Protein AF-A0A453HIB5-F1 (afdb_monomer_lite)

Radius of gyration: 23.33 Å; chains: 1; bounding box: 46×40×84 Å

InterPro domains:
  IPR039686 FANCM/Mph1-like, insert domain [cd12091] (1-110)

Organism: Aegilops tauschii subsp. strangulata (NCBI:txid200361)

pLDDT: mean 78.99, std 10.3, range [39.09, 88.94]

Structure (mmCIF, N/CA/C/O backbone):
data_AF-A0A453HIB5-F1
#
_entry.id   AF-A0A453HIB5-F1
#
loop_
_atom_site.group_PDB
_atom_site.id
_atom_site.type_symbol
_atom_site.label_atom_id
_atom_site.label_alt_id
_atom_site.label_comp_id
_atom_site.label_asym_id
_atom_site.label_entity_id
_atom_site.label_seq_id
_atom_site.pdbx_PDB_ins_code
_atom_site.Cartn_x
_atom_site.Cartn_y
_atom_site.Cartn_z
_atom_site.occupancy
_atom_site.B_iso_or_equiv
_atom_site.auth_seq_id
_atom_site.auth_comp_id
_atom_site.auth_asym_id
_atom_site.auth_atom_id
_atom_site.pdbx_PDB_model_num
ATOM 1 N N . MET A 1 1 ? -9.107 -4.251 -0.596 1.00 70.75 1 MET A N 1
ATOM 2 C CA . MET A 1 1 ? -8.920 -2.822 -0.947 1.00 70.75 1 MET A CA 1
ATOM 3 C C . MET A 1 1 ? -7.452 -2.401 -0.993 1.00 70.75 1 MET A C 1
ATOM 5 O O . MET A 1 1 ? -6.963 -2.149 -2.081 1.00 70.75 1 MET A O 1
ATOM 9 N N . ILE A 1 2 ? -6.710 -2.325 0.125 1.00 76.94 2 ILE A N 1
ATOM 10 C CA . ILE A 1 2 ? -5.282 -1.915 0.077 1.00 76.94 2 ILE A CA 1
ATOM 11 C C . ILE A 1 2 ? -4.388 -2.989 -0.553 1.00 76.94 2 ILE A C 1
ATOM 13 O O . ILE A 1 2 ? -3.498 -2.663 -1.333 1.00 76.94 2 ILE A O 1
ATOM 17 N N . LEU A 1 3 ? -4.667 -4.264 -0.276 1.00 78.94 3 LEU A N 1
ATOM 18 C CA . LEU A 1 3 ? -3.969 -5.382 -0.913 1.00 78.94 3 LEU A CA 1
ATOM 19 C C . LEU A 1 3 ? -4.124 -5.361 -2.444 1.00 78.94 3 LEU A C 1
ATOM 21 O O . LEU A 1 3 ? -3.175 -5.654 -3.160 1.00 78.94 3 LEU A O 1
ATOM 25 N N . ASP A 1 4 ? -5.279 -4.929 -2.951 1.00 81.12 4 ASP A N 1
ATOM 26 C CA . ASP A 1 4 ? -5.535 -4.831 -4.394 1.00 81.12 4 ASP A CA 1
ATOM 27 C C . ASP A 1 4 ? -4.689 -3.725 -5.046 1.00 81.12 4 ASP A C 1
ATOM 29 O O . ASP A 1 4 ? -4.169 -3.893 -6.152 1.00 81.12 4 ASP A O 1
ATOM 33 N N . LEU A 1 5 ? -4.471 -2.614 -4.332 1.00 81.56 5 LEU A N 1
ATOM 34 C CA . LEU A 1 5 ? -3.564 -1.544 -4.764 1.00 81.56 5 LEU A CA 1
ATOM 35 C C . LEU A 1 5 ? -2.109 -2.015 -4.791 1.00 81.56 5 LEU A C 1
ATOM 37 O O . LEU A 1 5 ? -1.383 -1.719 -5.739 1.00 81.56 5 LEU A O 1
ATOM 41 N N . ILE A 1 6 ? -1.697 -2.785 -3.782 1.00 84.00 6 ILE A N 1
ATOM 42 C CA . ILE A 1 6 ? -0.377 -3.427 -3.750 1.00 84.00 6 ILE A CA 1
ATOM 43 C C . ILE A 1 6 ? -0.230 -4.354 -4.960 1.00 84.00 6 ILE A C 1
ATOM 45 O O . ILE A 1 6 ? 0.721 -4.215 -5.728 1.00 84.00 6 ILE A O 1
ATOM 49 N N . ASN A 1 7 ? -1.206 -5.234 -5.187 1.00 84.00 7 ASN A N 1
ATOM 50 C CA . ASN A 1 7 ? -1.193 -6.179 -6.300 1.00 84.00 7 ASN A CA 1
ATOM 51 C C . ASN A 1 7 ? -1.106 -5.478 -7.659 1.00 84.00 7 ASN A C 1
ATOM 53 O O . ASN A 1 7 ? -0.361 -5.929 -8.524 1.00 84.00 7 ASN A O 1
ATOM 57 N N . THR A 1 8 ? -1.791 -4.346 -7.834 1.00 86.00 8 THR A N 1
ATOM 58 C CA . THR A 1 8 ? -1.726 -3.557 -9.074 1.00 86.00 8 THR A CA 1
ATOM 59 C C . THR A 1 8 ? -0.289 -3.134 -9.396 1.00 86.00 8 THR A C 1
ATOM 61 O O . THR A 1 8 ? 0.203 -3.368 -10.502 1.00 86.00 8 THR A O 1
ATOM 64 N N . HIS A 1 9 ? 0.429 -2.573 -8.419 1.00 86.06 9 HIS A N 1
ATOM 65 C CA . HIS A 1 9 ? 1.818 -2.161 -8.624 1.00 86.06 9 HIS A CA 1
ATOM 66 C C . HIS A 1 9 ? 2.776 -3.352 -8.750 1.00 86.06 9 HIS A C 1
ATOM 68 O O . HIS A 1 9 ? 3.718 -3.296 -9.540 1.00 86.06 9 HIS A O 1
ATOM 74 N N . VAL A 1 10 ? 2.529 -4.448 -8.029 1.00 86.69 10 VAL A N 1
ATOM 75 C CA . VAL A 1 10 ? 3.297 -5.695 -8.174 1.00 86.69 10 VAL A CA 1
ATOM 76 C C . VAL A 1 10 ? 3.170 -6.242 -9.596 1.00 86.69 10 VAL A C 1
ATOM 78 O O . VAL A 1 10 ? 4.177 -6.552 -10.226 1.00 86.69 10 VAL A O 1
ATOM 81 N N . VAL A 1 11 ? 1.959 -6.322 -10.146 1.00 87.62 11 VAL A N 1
ATOM 82 C CA . VAL A 1 11 ? 1.736 -6.801 -11.519 1.00 87.62 11 VAL A CA 1
ATOM 83 C C . VAL A 1 11 ? 2.471 -5.916 -12.527 1.00 87.62 11 VAL A C 1
ATOM 85 O O . VAL A 1 11 ? 3.136 -6.434 -13.424 1.00 87.62 11 VAL A O 1
ATOM 88 N N . GLN A 1 12 ? 2.434 -4.594 -12.345 1.00 87.50 12 GLN A N 1
ATOM 89 C CA . GLN A 1 12 ? 3.145 -3.653 -13.211 1.00 87.50 12 GLN A CA 1
ATOM 90 C C . GLN A 1 12 ? 4.669 -3.846 -13.171 1.00 87.50 12 GLN A C 1
ATOM 92 O O . GLN A 1 12 ? 5.315 -3.887 -14.220 1.00 87.50 12 GLN A O 1
ATOM 97 N N . LEU A 1 13 ? 5.254 -3.986 -11.979 1.00 87.62 13 LEU A N 1
ATOM 98 C CA . LEU A 1 13 ? 6.691 -4.223 -11.826 1.00 87.62 13 LEU A CA 1
ATOM 99 C C . LEU A 1 13 ? 7.114 -5.585 -12.393 1.00 87.62 13 LEU A C 1
ATOM 101 O O . LEU A 1 13 ? 8.189 -5.702 -12.986 1.00 87.62 13 LEU A O 1
ATOM 105 N N . ARG A 1 14 ? 6.257 -6.601 -12.253 1.00 86.81 14 ARG A N 1
ATOM 106 C CA . ARG A 1 14 ? 6.484 -7.941 -12.802 1.00 86.81 14 ARG A CA 1
ATOM 107 C C . ARG A 1 14 ? 6.457 -7.934 -14.323 1.00 86.81 14 ARG A C 1
ATOM 109 O O . ARG A 1 14 ? 7.362 -8.472 -14.947 1.00 86.81 14 ARG A O 1
ATOM 116 N N . ALA A 1 15 ? 5.468 -7.276 -14.924 1.00 86.25 15 ALA A N 1
ATOM 117 C CA . ALA A 1 15 ? 5.376 -7.124 -16.375 1.00 86.25 15 ALA A CA 1
ATOM 118 C C . ALA A 1 15 ? 6.564 -6.341 -16.962 1.00 86.25 15 ALA A C 1
ATOM 120 O O . ALA A 1 15 ? 6.892 -6.485 -18.137 1.00 86.25 15 ALA A O 1
ATOM 121 N N . ALA A 1 16 ? 7.217 -5.506 -16.151 1.00 84.62 16 ALA A N 1
ATOM 122 C CA . ALA A 1 16 ? 8.445 -4.816 -16.522 1.00 84.62 16 ALA A CA 1
ATOM 123 C C . ALA A 1 16 ? 9.723 -5.661 -16.328 1.00 84.62 16 ALA A C 1
ATOM 125 O O . ALA A 1 16 ? 10.802 -5.189 -16.677 1.00 84.62 16 ALA A O 1
ATOM 126 N N . GLY A 1 17 ? 9.624 -6.875 -15.771 1.00 83.69 17 GLY A N 1
ATOM 127 C CA . GLY A 1 17 ? 10.769 -7.751 -15.504 1.00 83.69 17 GLY A CA 1
ATOM 128 C C . GLY A 1 17 ? 11.693 -7.243 -14.394 1.00 83.69 17 GLY A C 1
ATOM 129 O O . GLY A 1 17 ? 12.856 -7.626 -14.340 1.00 83.69 17 GLY A O 1
ATOM 130 N N . VAL A 1 18 ? 11.203 -6.347 -13.531 1.00 84.38 18 VAL A N 1
ATOM 131 C CA . VAL A 1 18 ? 12.024 -5.683 -12.501 1.00 84.38 18 VAL A CA 1
ATOM 132 C C . VAL A 1 18 ? 12.036 -6.462 -11.185 1.00 84.38 18 VAL A C 1
ATOM 134 O O . VAL A 1 18 ? 12.902 -6.260 -10.335 1.00 84.38 18 VAL A O 1
ATOM 137 N N . ILE A 1 19 ? 11.059 -7.346 -11.002 1.00 83.75 19 ILE A N 1
ATOM 138 C CA . ILE A 1 19 ? 10.866 -8.119 -9.781 1.00 83.75 19 ILE A CA 1
ATOM 139 C C . ILE A 1 19 ? 10.535 -9.576 -10.104 1.00 83.75 19 ILE A C 1
ATOM 141 O O . ILE A 1 19 ? 9.903 -9.855 -11.124 1.00 83.75 19 ILE A O 1
ATOM 145 N N . ASP A 1 20 ? 10.918 -10.488 -9.211 1.00 74.12 20 ASP A N 1
ATOM 146 C CA . ASP A 1 20 ? 10.566 -11.907 -9.308 1.00 74.12 20 ASP A CA 1
ATOM 147 C C . ASP A 1 20 ? 9.174 -12.188 -8.697 1.00 74.12 20 ASP A C 1
ATOM 149 O O . ASP A 1 20 ? 8.679 -11.469 -7.826 1.00 74.12 20 ASP A O 1
ATOM 153 N N . ASN A 1 21 ? 8.522 -13.239 -9.188 1.00 65.31 21 ASN A N 1
ATOM 154 C CA . ASN A 1 21 ? 7.152 -13.651 -8.896 1.00 65.31 21 ASN A CA 1
ATOM 155 C C . ASN A 1 21 ? 6.978 -14.213 -7.469 1.00 65.31 21 ASN A C 1
ATOM 157 O O . ASN A 1 21 ? 5.864 -14.209 -6.952 1.00 65.31 21 ASN A O 1
ATOM 161 N N . ARG A 1 22 ? 8.055 -14.678 -6.822 1.00 59.25 22 ARG A N 1
ATOM 162 C CA . ARG A 1 22 ? 7.946 -15.595 -5.676 1.00 59.25 22 ARG A CA 1
ATOM 163 C C . ARG A 1 22 ? 7.408 -14.982 -4.373 1.00 59.25 22 ARG A C 1
ATOM 165 O O . ARG A 1 22 ? 6.663 -15.675 -3.697 1.00 59.25 22 ARG A O 1
ATOM 172 N N . ASP A 1 23 ? 7.676 -13.707 -4.054 1.00 59.38 23 ASP A N 1
ATOM 173 C CA . ASP A 1 23 ? 7.480 -13.212 -2.668 1.00 59.38 23 ASP A CA 1
ATOM 174 C C . ASP A 1 23 ? 6.833 -11.825 -2.510 1.00 59.38 23 ASP A C 1
ATOM 176 O O . ASP A 1 23 ? 6.999 -11.169 -1.481 1.00 59.38 23 ASP A O 1
ATOM 180 N N . ALA A 1 24 ? 6.052 -11.355 -3.486 1.00 60.53 24 ALA A N 1
ATOM 181 C CA . ALA A 1 24 ? 5.451 -10.015 -3.420 1.00 60.53 24 ALA A CA 1
ATOM 182 C C . ALA A 1 24 ? 4.570 -9.765 -2.171 1.00 60.53 24 ALA A C 1
ATOM 184 O O . ALA A 1 24 ? 4.432 -8.624 -1.735 1.00 60.53 24 ALA A O 1
ATOM 185 N N . ALA A 1 25 ? 4.003 -10.822 -1.577 1.00 60.69 25 ALA A N 1
ATOM 186 C CA . ALA A 1 25 ? 3.190 -10.742 -0.362 1.00 60.69 25 ALA A CA 1
ATOM 187 C C . ALA A 1 25 ? 4.009 -10.500 0.924 1.00 60.69 25 ALA A C 1
ATOM 189 O O . ALA A 1 25 ? 3.460 -9.999 1.903 1.00 60.69 25 ALA A O 1
ATOM 190 N N . ASN A 1 26 ? 5.309 -10.818 0.922 1.00 67.75 26 ASN A N 1
ATOM 191 C CA . ASN A 1 26 ? 6.169 -10.804 2.113 1.00 67.75 26 ASN A CA 1
ATOM 192 C C . ASN A 1 26 ? 7.226 -9.696 2.094 1.00 67.75 26 ASN A C 1
ATOM 194 O O . ASN A 1 26 ? 8.117 -9.667 2.946 1.00 67.75 26 ASN A O 1
ATOM 198 N N . TRP A 1 27 ? 7.167 -8.780 1.130 1.00 73.56 27 TRP A N 1
ATOM 199 C CA . TRP A 1 27 ? 8.203 -7.769 1.017 1.00 73.56 27 TRP A CA 1
ATOM 200 C C . TRP A 1 27 ? 8.183 -6.763 2.152 1.00 73.56 27 TRP A C 1
ATOM 202 O O . TRP A 1 27 ? 7.195 -6.070 2.407 1.00 73.56 27 TRP A O 1
ATOM 212 N N . SER A 1 28 ? 9.346 -6.612 2.779 1.00 76.19 28 SER A N 1
ATOM 213 C CA . SER A 1 28 ? 9.574 -5.490 3.672 1.00 76.19 28 SER A CA 1
ATOM 214 C C . SER A 1 28 ? 9.794 -4.204 2.861 1.00 76.19 28 SER A C 1
ATOM 216 O O . SER A 1 28 ? 10.344 -4.241 1.753 1.00 76.19 28 SER A O 1
ATOM 218 N N . PRO A 1 29 ? 9.453 -3.028 3.420 1.00 79.62 29 PRO A N 1
ATOM 219 C CA . PRO A 1 29 ? 9.801 -1.744 2.813 1.00 79.62 29 PRO A CA 1
ATOM 220 C C . PRO A 1 29 ? 11.292 -1.635 2.449 1.00 79.62 29 PRO A C 1
ATOM 222 O O . PRO A 1 29 ? 11.638 -1.036 1.436 1.00 79.62 29 PRO A O 1
ATOM 225 N N . HIS A 1 30 ? 12.176 -2.260 3.234 1.00 82.81 30 HIS A N 1
ATOM 226 C CA . HIS A 1 30 ? 13.614 -2.277 2.973 1.00 82.81 30 HIS A CA 1
ATOM 227 C C . HIS A 1 30 ? 13.979 -3.077 1.712 1.00 82.81 30 HIS A C 1
ATOM 229 O O . HIS A 1 30 ? 14.745 -2.594 0.881 1.00 82.81 30 HIS A O 1
ATOM 235 N N . GLN A 1 31 ? 13.386 -4.260 1.515 1.00 83.75 31 GLN A N 1
ATOM 236 C CA . GLN A 1 31 ? 13.601 -5.059 0.302 1.00 83.75 31 GLN A CA 1
ATOM 237 C C . GLN A 1 31 ? 13.142 -4.310 -0.957 1.00 83.75 31 GLN A C 1
ATOM 239 O O . GLN A 1 31 ? 13.853 -4.296 -1.961 1.00 83.75 31 GLN A O 1
ATOM 244 N N . LEU A 1 32 ? 12.002 -3.618 -0.887 1.00 85.69 32 LEU A N 1
ATOM 245 C CA . LEU A 1 32 ? 11.506 -2.770 -1.975 1.00 85.69 32 LEU A CA 1
ATOM 246 C C . LEU A 1 32 ? 12.472 -1.629 -2.321 1.00 85.69 32 LEU A C 1
ATOM 248 O O . LEU A 1 32 ? 12.678 -1.331 -3.498 1.00 85.69 32 LEU A O 1
ATOM 252 N N . LEU A 1 33 ? 13.091 -1.007 -1.313 1.00 86.00 33 LEU A N 1
ATOM 253 C CA . LEU A 1 33 ? 14.109 0.023 -1.528 1.00 86.00 33 LEU A CA 1
ATOM 254 C C . LEU A 1 33 ? 15.361 -0.551 -2.199 1.00 86.00 33 LEU A C 1
ATOM 256 O O . LEU A 1 33 ? 15.872 0.062 -3.132 1.00 86.00 33 LEU A O 1
ATOM 260 N N . ILE A 1 34 ? 15.812 -1.744 -1.796 1.00 87.44 34 ILE A N 1
ATOM 261 C CA . ILE A 1 34 ? 16.939 -2.429 -2.446 1.00 87.44 34 ILE A CA 1
ATOM 262 C C . ILE A 1 34 ? 16.626 -2.710 -3.920 1.00 87.44 34 ILE A C 1
ATOM 264 O O . ILE A 1 34 ? 17.448 -2.417 -4.787 1.00 87.44 34 ILE A O 1
ATOM 268 N N . LEU A 1 35 ? 15.442 -3.250 -4.224 1.00 87.00 35 LEU A N 1
ATOM 269 C CA . LEU A 1 35 ? 15.017 -3.534 -5.599 1.00 87.00 35 LEU A CA 1
ATOM 270 C C . LEU A 1 35 ? 14.945 -2.259 -6.447 1.00 87.00 35 LEU A C 1
ATOM 272 O O . LEU A 1 35 ? 15.426 -2.244 -7.580 1.00 87.00 35 LEU A O 1
ATOM 276 N N . ARG A 1 36 ? 14.425 -1.165 -5.879 1.00 88.81 36 ARG A N 1
ATOM 277 C CA . ARG A 1 36 ? 14.430 0.150 -6.526 1.00 88.81 36 ARG A CA 1
ATOM 278 C C . ARG A 1 36 ? 15.853 0.613 -6.843 1.00 88.81 36 ARG A C 1
ATOM 280 O O . ARG A 1 36 ? 16.090 1.090 -7.949 1.00 88.81 36 ARG A O 1
ATOM 287 N N . THR A 1 37 ? 16.786 0.475 -5.903 1.00 88.62 37 THR A N 1
ATOM 288 C CA . THR A 1 37 ? 18.192 0.856 -6.105 1.00 88.62 37 THR A CA 1
ATOM 289 C C . THR A 1 37 ? 18.850 0.012 -7.192 1.00 88.62 37 THR A C 1
ATOM 291 O O . THR A 1 37 ? 19.498 0.570 -8.075 1.00 88.62 37 THR A O 1
ATOM 294 N N . LYS A 1 38 ? 18.623 -1.309 -7.192 1.00 87.25 38 LYS A N 1
ATOM 295 C CA . LYS A 1 38 ? 19.111 -2.211 -8.247 1.00 87.25 38 LYS A CA 1
ATOM 296 C C . LYS A 1 38 ? 18.594 -1.797 -9.624 1.00 87.25 38 LYS A C 1
ATOM 298 O O . LYS A 1 38 ? 19.376 -1.712 -10.565 1.00 87.25 38 LYS A O 1
ATOM 303 N N . PHE A 1 39 ? 17.307 -1.469 -9.729 1.00 88.38 39 PHE A N 1
ATOM 304 C CA . PHE A 1 39 ? 16.717 -0.974 -10.973 1.00 88.38 39 PHE A CA 1
ATOM 305 C C . PHE A 1 39 ? 17.326 0.361 -11.432 1.00 88.38 39 PHE A C 1
ATOM 307 O O . PHE A 1 39 ? 17.537 0.546 -12.626 1.00 88.38 39 PHE A O 1
ATOM 314 N N . SER A 1 40 ? 17.638 1.282 -10.514 1.00 86.56 40 SER A N 1
ATOM 315 C CA . SER A 1 40 ? 18.321 2.538 -10.860 1.00 86.56 40 SER A CA 1
ATOM 316 C C . SER A 1 40 ? 19.745 2.313 -11.379 1.00 86.56 40 SER A C 1
ATOM 318 O O . SER A 1 40 ? 20.182 3.028 -12.274 1.00 86.56 40 SER A O 1
ATOM 320 N N . GLN A 1 41 ? 20.471 1.350 -10.804 1.00 86.62 41 GLN A N 1
ATOM 321 C CA . GLN A 1 41 ? 21.863 1.053 -11.159 1.00 86.62 41 GLN A CA 1
ATOM 322 C C . GLN A 1 41 ? 21.978 0.276 -12.474 1.00 86.62 41 GLN A C 1
ATOM 324 O O . GLN A 1 41 ? 22.857 0.562 -13.281 1.00 86.62 41 GLN A O 1
ATOM 329 N N . ALA A 1 42 ? 21.086 -0.689 -12.694 1.00 83.94 42 ALA A N 1
ATOM 330 C CA . ALA A 1 42 ? 21.077 -1.544 -13.874 1.00 83.94 42 ALA A CA 1
ATOM 331 C C . ALA A 1 42 ? 19.646 -1.683 -14.425 1.00 83.94 42 ALA A C 1
ATOM 333 O O . ALA A 1 42 ? 19.022 -2.741 -14.288 1.00 83.94 42 ALA A O 1
ATOM 334 N N . PRO A 1 43 ? 19.081 -0.618 -15.026 1.00 80.50 43 PRO A N 1
ATOM 335 C CA . PRO A 1 43 ? 17.759 -0.698 -15.624 1.00 80.50 43 PRO A CA 1
ATOM 336 C C . PRO A 1 43 ? 17.806 -1.626 -16.847 1.00 80.50 43 PRO A C 1
ATOM 338 O O . PRO A 1 43 ? 18.732 -1.513 -17.654 1.00 80.50 43 PRO A O 1
ATOM 341 N N . PRO A 1 44 ? 16.800 -2.495 -17.051 1.00 79.38 44 PRO A N 1
ATOM 342 C CA . PRO A 1 44 ? 16.720 -3.317 -18.249 1.00 79.38 44 PRO A CA 1
ATOM 343 C C . PRO A 1 44 ? 16.810 -2.450 -19.522 1.00 79.38 44 PRO A C 1
ATOM 345 O O . PRO A 1 44 ? 16.132 -1.415 -19.607 1.00 79.38 44 PRO A O 1
ATOM 348 N N . PRO A 1 45 ? 17.629 -2.846 -20.514 1.00 75.31 45 PRO A N 1
ATOM 349 C CA . PRO A 1 45 ? 17.995 -1.987 -21.645 1.00 75.31 45 PRO A CA 1
ATOM 350 C C . PRO A 1 45 ? 16.806 -1.634 -22.551 1.00 75.31 45 PRO A C 1
ATOM 352 O O . PRO A 1 45 ? 16.795 -0.570 -23.163 1.00 75.31 45 PRO A O 1
ATOM 355 N N . ASN A 1 46 ? 15.759 -2.465 -22.566 1.00 81.81 46 ASN A N 1
ATOM 356 C CA . ASN A 1 46 ? 14.612 -2.336 -23.473 1.00 81.81 46 ASN A CA 1
ATOM 357 C C . ASN A 1 46 ? 13.427 -1.537 -22.894 1.00 81.81 46 ASN A C 1
ATOM 359 O O . ASN A 1 46 ? 12.315 -1.623 -23.413 1.00 81.81 46 ASN A O 1
ATOM 363 N N . ILE A 1 47 ? 13.612 -0.789 -21.799 1.00 82.19 47 ILE A N 1
ATOM 364 C CA . ILE A 1 47 ? 12.519 -0.034 -21.163 1.00 82.19 47 ILE A CA 1
ATOM 365 C C . ILE A 1 47 ? 12.551 1.442 -21.605 1.00 82.19 47 ILE A C 1
ATOM 367 O O . ILE A 1 47 ? 13.520 2.140 -21.294 1.00 82.19 47 ILE A O 1
ATOM 371 N N . PRO A 1 48 ? 11.484 1.962 -22.248 1.00 85.56 48 PRO A N 1
ATOM 372 C CA . PRO A 1 48 ? 11.370 3.381 -22.592 1.00 85.56 48 PRO A CA 1
ATOM 373 C C . PRO A 1 48 ? 11.436 4.294 -21.360 1.00 85.56 48 PRO A C 1
ATOM 375 O O . PRO A 1 48 ? 10.969 3.921 -20.282 1.00 85.56 48 PRO A O 1
ATOM 378 N N . LEU A 1 49 ? 11.946 5.520 -21.520 1.00 83.44 49 LEU A N 1
ATOM 379 C CA . LEU A 1 49 ? 12.125 6.478 -20.416 1.00 83.44 49 LEU A CA 1
ATOM 380 C C . LEU A 1 49 ? 10.832 6.735 -19.622 1.00 83.44 49 LEU A C 1
ATOM 382 O O . LEU A 1 49 ? 10.855 6.738 -18.392 1.00 83.44 49 LEU A O 1
ATOM 386 N N . GLU A 1 50 ? 9.699 6.885 -20.307 1.00 83.38 50 GLU A N 1
ATOM 387 C CA . GLU A 1 50 ? 8.401 7.080 -19.649 1.00 83.38 50 GLU A CA 1
ATOM 388 C C . GLU A 1 50 ? 8.007 5.876 -18.786 1.00 83.38 50 GLU A C 1
ATOM 390 O O . GLU A 1 50 ? 7.581 6.026 -17.641 1.00 83.38 50 GLU A O 1
ATOM 395 N N . LYS A 1 51 ? 8.275 4.657 -19.264 1.00 86.00 51 LYS A N 1
ATOM 396 C CA . LYS A 1 51 ? 8.017 3.430 -18.504 1.00 86.00 51 LYS A CA 1
ATOM 397 C C . LYS A 1 51 ? 8.954 3.303 -17.295 1.00 86.00 51 LYS A C 1
ATOM 399 O O . LYS A 1 51 ? 8.516 2.831 -16.249 1.00 86.00 51 LYS A O 1
ATOM 404 N N . LYS A 1 52 ? 10.199 3.798 -17.378 1.00 86.25 52 LYS A N 1
ATOM 405 C CA . LYS A 1 52 ? 11.116 3.882 -16.220 1.00 86.25 52 LYS A CA 1
ATOM 406 C C . LYS A 1 52 ? 10.570 4.801 -15.123 1.00 86.25 52 LYS A C 1
ATOM 408 O O . LYS A 1 52 ? 10.605 4.431 -13.949 1.00 86.25 52 LYS A O 1
ATOM 413 N N . LYS A 1 53 ? 10.019 5.967 -15.485 1.00 86.06 53 LYS A N 1
ATOM 414 C CA . LYS A 1 53 ? 9.378 6.883 -14.521 1.00 86.06 53 LYS A CA 1
ATOM 415 C C . LYS A 1 53 ? 8.194 6.213 -13.820 1.00 86.06 53 LYS A C 1
ATOM 417 O O . LYS A 1 53 ? 8.087 6.297 -12.598 1.00 86.06 53 LYS A O 1
ATOM 422 N N . GLU A 1 54 ? 7.344 5.506 -14.563 1.00 86.69 54 GLU A N 1
ATOM 423 C CA . GLU A 1 54 ? 6.196 4.782 -13.995 1.00 86.69 54 GLU A CA 1
ATOM 424 C C . GLU A 1 54 ? 6.609 3.620 -13.075 1.00 86.69 54 GLU A C 1
ATOM 426 O O . GLU A 1 54 ? 5.987 3.393 -12.033 1.00 86.69 54 GLU A O 1
ATOM 431 N N . ILE A 1 55 ? 7.706 2.927 -13.391 1.00 88.94 55 ILE A N 1
ATOM 432 C CA . ILE A 1 55 ? 8.297 1.900 -12.519 1.00 88.94 55 ILE A CA 1
ATOM 433 C C . ILE A 1 55 ? 8.791 2.518 -11.204 1.00 88.94 55 ILE A C 1
ATOM 435 O O . ILE A 1 55 ? 8.476 2.010 -10.127 1.00 88.94 55 ILE A O 1
ATOM 439 N N . HIS A 1 56 ? 9.506 3.646 -11.255 1.00 88.12 56 HIS A N 1
ATOM 440 C CA . HIS A 1 56 ? 9.943 4.343 -10.041 1.00 88.12 56 HIS A CA 1
ATOM 441 C C . HIS A 1 56 ? 8.770 4.821 -9.178 1.00 88.12 56 HIS A C 1
ATOM 443 O O . HIS A 1 56 ? 8.826 4.687 -7.952 1.00 88.12 56 HIS A O 1
ATOM 449 N N . LYS A 1 57 ? 7.700 5.335 -9.797 1.00 86.69 57 LYS A N 1
ATOM 450 C CA . LYS A 1 57 ? 6.462 5.693 -9.087 1.00 86.69 57 LYS A CA 1
ATOM 451 C C . LYS A 1 57 ? 5.820 4.471 -8.432 1.00 86.69 57 LYS A C 1
ATOM 453 O O . LYS A 1 57 ? 5.417 4.557 -7.277 1.00 86.69 57 LYS A O 1
ATOM 458 N N . SER A 1 58 ? 5.792 3.331 -9.124 1.00 87.50 58 SER A N 1
ATOM 459 C CA . SER A 1 58 ? 5.254 2.076 -8.583 1.00 87.50 58 SER A CA 1
ATOM 460 C C . SER A 1 58 ? 6.047 1.570 -7.379 1.00 87.50 58 SER A C 1
ATOM 462 O O . SER A 1 58 ? 5.448 1.165 -6.387 1.00 87.50 58 SER A O 1
ATOM 464 N N . PHE A 1 59 ? 7.381 1.668 -7.399 1.00 87.94 59 PHE A N 1
ATOM 465 C CA . PHE A 1 59 ? 8.197 1.370 -6.218 1.00 87.94 59 PHE A CA 1
ATOM 466 C C . PHE A 1 59 ? 7.882 2.291 -5.037 1.00 87.94 59 PHE A C 1
ATOM 468 O O . PHE A 1 59 ? 7.730 1.817 -3.912 1.00 87.94 59 PHE A O 1
ATOM 475 N N . ALA A 1 60 ? 7.776 3.602 -5.273 1.00 86.00 60 ALA A N 1
ATOM 476 C CA . ALA A 1 60 ? 7.452 4.560 -4.216 1.00 86.00 60 ALA A CA 1
ATOM 477 C C . ALA A 1 60 ? 6.053 4.310 -3.616 1.00 86.00 60 ALA A C 1
ATOM 479 O O . ALA A 1 60 ? 5.885 4.346 -2.392 1.00 86.00 60 ALA A O 1
ATOM 480 N N . ALA A 1 61 ? 5.071 3.993 -4.466 1.00 85.12 61 ALA A N 1
ATOM 481 C CA . ALA A 1 61 ? 3.725 3.625 -4.043 1.00 85.12 61 ALA A CA 1
ATOM 482 C C . ALA A 1 61 ? 3.726 2.333 -3.212 1.00 85.12 61 ALA A C 1
ATOM 484 O O . ALA A 1 61 ? 3.145 2.311 -2.130 1.00 85.12 61 ALA A O 1
ATOM 485 N N . LEU A 1 62 ? 4.439 1.289 -3.649 1.00 86.44 62 LEU A N 1
ATOM 486 C CA . LEU A 1 62 ? 4.534 0.021 -2.917 1.00 86.44 62 LEU A CA 1
ATOM 487 C C . LEU A 1 62 ? 5.148 0.177 -1.530 1.00 86.44 62 LEU A C 1
ATOM 489 O O . LEU A 1 62 ? 4.583 -0.325 -0.565 1.00 86.44 62 LEU A O 1
ATOM 493 N N . VAL A 1 63 ? 6.254 0.915 -1.401 1.00 86.25 63 VAL A N 1
ATOM 494 C CA . VAL A 1 63 ? 6.870 1.186 -0.089 1.00 86.25 63 VAL A CA 1
ATOM 495 C C . VAL A 1 63 ? 5.852 1.829 0.858 1.00 86.25 63 VAL A C 1
ATOM 497 O O . VAL A 1 63 ? 5.716 1.414 2.011 1.00 86.25 63 VAL A O 1
ATOM 500 N N . SER A 1 64 ? 5.097 2.801 0.348 1.00 84.31 64 SER A N 1
ATOM 501 C CA . SER A 1 64 ? 4.083 3.532 1.108 1.00 84.31 64 SER A CA 1
ATOM 502 C C . SER A 1 64 ? 2.898 2.638 1.506 1.00 84.31 64 SER A C 1
ATOM 504 O O . SER A 1 64 ? 2.488 2.626 2.667 1.00 84.31 64 SER A O 1
ATOM 506 N N . LEU A 1 65 ? 2.379 1.837 0.572 1.00 83.38 65 LEU A N 1
ATOM 507 C CA . LEU A 1 65 ? 1.253 0.924 0.797 1.00 83.38 65 LEU A CA 1
ATOM 508 C C . LEU A 1 65 ? 1.613 -0.236 1.736 1.00 83.38 65 LEU A C 1
ATOM 510 O O . LEU A 1 65 ? 0.806 -0.603 2.592 1.00 83.38 65 LEU A O 1
ATOM 514 N N . CYS A 1 66 ? 2.824 -0.788 1.629 1.00 84.38 66 CYS A N 1
ATOM 515 C CA . CYS A 1 66 ? 3.325 -1.815 2.544 1.00 84.38 66 CYS A CA 1
ATOM 516 C C . CYS A 1 66 ? 3.472 -1.265 3.967 1.00 84.38 66 CYS A C 1
ATOM 518 O O . CYS A 1 66 ? 3.080 -1.929 4.927 1.00 84.38 66 CYS A O 1
ATOM 520 N N . HIS A 1 67 ? 3.979 -0.036 4.117 1.00 83.44 67 HIS A N 1
ATOM 521 C CA . HIS A 1 67 ? 4.065 0.614 5.425 1.00 83.44 67 HIS A CA 1
ATOM 522 C C . HIS A 1 67 ? 2.680 0.800 6.058 1.00 83.44 67 HIS A C 1
ATOM 524 O O . HIS A 1 67 ? 2.475 0.432 7.212 1.00 83.44 67 HIS A O 1
ATOM 530 N N . VAL A 1 68 ? 1.705 1.287 5.288 1.00 82.19 68 VAL A N 1
ATOM 531 C CA . VAL A 1 68 ? 0.324 1.452 5.764 1.00 82.19 68 VAL A CA 1
ATOM 532 C C . VAL A 1 68 ? -0.340 0.125 6.099 1.00 82.19 68 VAL A C 1
ATOM 534 O O . VAL A 1 68 ? -1.027 0.026 7.111 1.00 82.19 68 VAL A O 1
ATOM 537 N N . SER A 1 69 ? -0.102 -0.912 5.300 1.00 84.38 69 SER A N 1
ATOM 538 C CA . SER A 1 69 ? -0.600 -2.255 5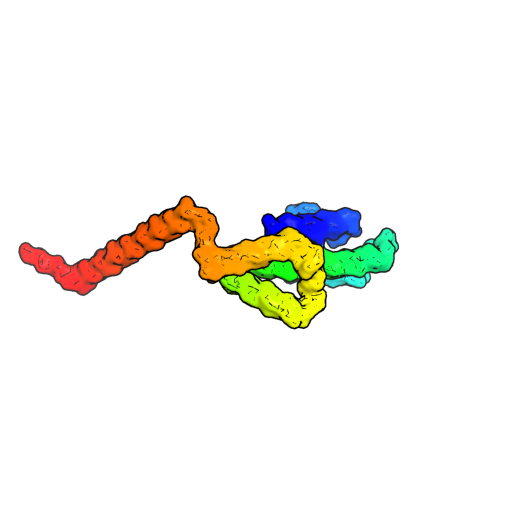.601 1.00 84.38 69 SER A CA 1
ATOM 539 C C . SER A 1 69 ? -0.056 -2.740 6.940 1.00 84.38 69 SER A C 1
ATOM 541 O O . SER A 1 69 ? -0.823 -3.187 7.786 1.00 84.38 69 SER A O 1
ATOM 543 N N . LYS A 1 70 ? 1.247 -2.566 7.188 1.00 83.94 70 LYS A N 1
ATOM 544 C CA . LYS A 1 70 ? 1.851 -2.886 8.485 1.00 83.94 70 LYS A CA 1
ATOM 545 C C . LYS A 1 70 ? 1.225 -2.074 9.623 1.00 83.94 70 LYS A C 1
ATOM 547 O O . LYS A 1 70 ? 0.906 -2.641 10.661 1.00 83.94 70 LYS A O 1
ATOM 552 N N . MET A 1 71 ? 0.996 -0.776 9.417 1.00 83.88 71 MET A N 1
ATOM 553 C CA . MET A 1 71 ? 0.328 0.072 10.408 1.00 83.88 71 MET A CA 1
ATOM 554 C C . MET A 1 71 ? -1.077 -0.433 10.750 1.00 83.88 71 MET A C 1
ATOM 556 O O . MET A 1 71 ? -1.431 -0.488 11.924 1.00 83.88 71 MET A O 1
ATOM 560 N N . LEU A 1 72 ? -1.854 -0.850 9.747 1.00 83.62 72 LEU A N 1
ATOM 561 C CA . LEU A 1 72 ? -3.190 -1.410 9.954 1.00 83.62 72 LEU A CA 1
ATOM 562 C C . LEU A 1 72 ? -3.149 -2.693 10.779 1.00 83.62 72 LEU A C 1
ATOM 564 O O . LEU A 1 72 ? -3.924 -2.824 11.722 1.00 83.62 72 LEU A O 1
ATOM 568 N N . TRP A 1 73 ? -2.241 -3.610 10.445 1.00 82.69 73 TRP A N 1
ATOM 569 C CA . TRP A 1 73 ? -2.121 -4.890 11.142 1.00 82.69 73 TRP A CA 1
ATOM 570 C C . TRP A 1 73 ? -1.615 -4.744 12.578 1.00 82.69 73 TRP A C 1
ATOM 572 O O . TRP A 1 73 ? -2.092 -5.445 13.462 1.00 82.69 73 TRP A O 1
ATOM 582 N N . SER A 1 74 ? -0.656 -3.847 12.820 1.00 84.25 74 SER A N 1
ATOM 583 C CA . SER A 1 74 ? 0.005 -3.728 14.126 1.00 84.25 74 SER A CA 1
ATOM 584 C C . SER A 1 74 ? -0.656 -2.724 15.068 1.00 84.25 74 SER A C 1
ATOM 586 O O . SER A 1 74 ? -0.606 -2.906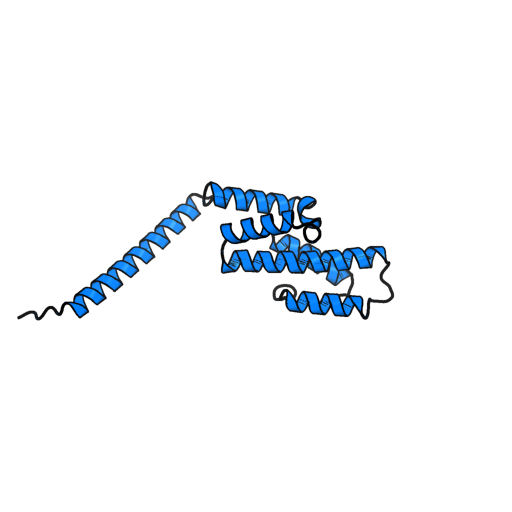 16.280 1.00 84.25 74 SER A O 1
ATOM 588 N N . HIS A 1 75 ? -1.253 -1.657 14.536 1.00 84.81 75 HIS A N 1
ATOM 589 C CA . HIS A 1 75 ? -1.754 -0.532 15.333 1.00 84.81 75 HIS A CA 1
ATOM 590 C C . HIS A 1 75 ? -3.247 -0.253 15.109 1.00 84.81 75 HIS A C 1
ATOM 592 O O . HIS A 1 75 ? -3.840 0.550 15.828 1.00 84.81 75 HIS A O 1
ATOM 598 N N . GLY A 1 76 ? -3.879 -0.925 14.145 1.00 84.69 76 GLY A N 1
ATOM 599 C CA . GLY A 1 76 ? -5.298 -0.776 13.850 1.00 84.69 76 GLY A CA 1
ATOM 600 C C . GLY A 1 76 ? -5.629 0.428 12.965 1.00 84.69 76 GLY A C 1
ATOM 601 O O . GLY A 1 76 ? -4.768 1.164 12.478 1.00 84.69 76 GLY A O 1
ATOM 602 N N . ILE A 1 77 ? -6.930 0.617 12.739 1.00 87.31 77 ILE A N 1
ATOM 603 C CA . ILE A 1 77 ? -7.463 1.535 11.722 1.00 87.31 77 ILE A CA 1
ATOM 604 C C . ILE A 1 77 ? -7.159 2.999 12.045 1.00 87.31 77 ILE A C 1
ATOM 606 O O . ILE A 1 77 ? -6.699 3.731 11.172 1.00 87.31 77 ILE A O 1
ATOM 610 N N . LYS A 1 78 ? -7.378 3.430 13.293 1.00 86.56 78 LYS A N 1
ATOM 611 C CA . LYS A 1 78 ? -7.244 4.842 13.679 1.00 86.56 78 LYS A CA 1
ATOM 612 C C . LYS A 1 78 ? -5.797 5.358 13.538 1.00 86.56 78 LYS A C 1
ATOM 614 O O . LYS A 1 78 ? -5.616 6.371 12.862 1.00 86.56 78 LYS A O 1
ATOM 619 N N . PRO A 1 79 ? -4.756 4.678 14.064 1.00 85.69 79 PRO A N 1
ATOM 620 C CA . PRO A 1 79 ? -3.369 5.106 13.851 1.00 85.69 79 PRO A CA 1
ATOM 621 C C . PRO A 1 79 ? -2.933 5.058 12.384 1.00 85.69 79 PRO A C 1
ATOM 623 O O . PRO A 1 79 ? -2.227 5.954 11.921 1.00 85.69 79 PRO A O 1
ATOM 626 N N . ALA A 1 80 ? -3.372 4.046 11.628 1.00 87.94 80 ALA A N 1
ATOM 627 C CA . ALA A 1 80 ? -3.060 3.953 10.206 1.00 87.94 80 ALA A CA 1
ATOM 628 C C . ALA A 1 80 ? -3.680 5.109 9.405 1.00 87.94 80 ALA A C 1
ATOM 630 O O . ALA A 1 80 ? -3.001 5.72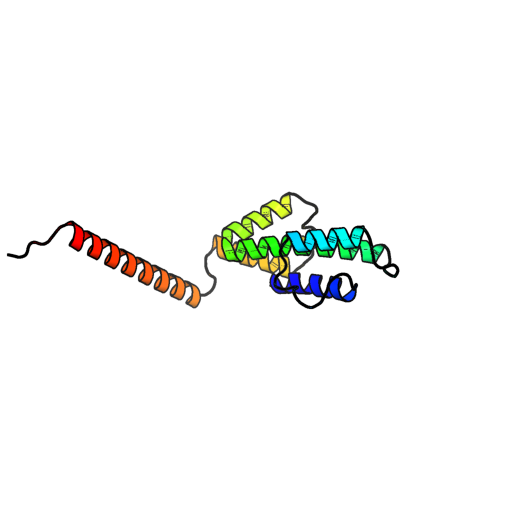6 8.589 1.00 87.94 80 ALA A O 1
ATOM 631 N N . HIS A 1 81 ? -4.941 5.442 9.676 1.00 88.12 81 HIS A N 1
ATOM 632 C CA . HIS A 1 81 ? -5.659 6.528 9.017 1.00 88.12 81 HIS A CA 1
ATOM 633 C C . HIS A 1 81 ? -4.991 7.896 9.226 1.00 88.12 81 HIS A C 1
ATOM 635 O O . HIS A 1 81 ? -4.792 8.644 8.267 1.00 88.12 81 HIS A O 1
ATOM 641 N N . GLU A 1 82 ? -4.584 8.212 10.458 1.00 87.44 82 GLU A N 1
ATOM 642 C CA . GLU A 1 82 ? -3.892 9.472 10.755 1.00 87.44 82 GLU A CA 1
ATOM 643 C C . GLU A 1 82 ? -2.482 9.518 10.148 1.00 87.44 82 GLU A C 1
ATOM 645 O O . GLU A 1 82 ? -2.071 10.550 9.614 1.00 87.44 82 GLU A O 1
ATOM 650 N N . SER A 1 83 ? -1.770 8.386 10.123 1.00 85.62 83 SER A N 1
ATOM 651 C CA . SER A 1 83 ? -0.478 8.278 9.437 1.00 85.62 83 SER A CA 1
ATOM 652 C C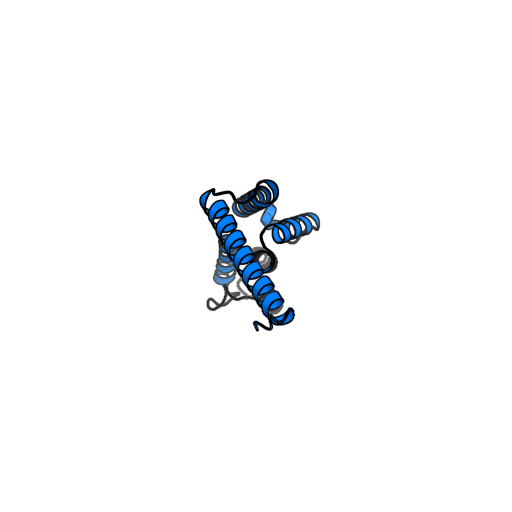 . SER A 1 83 ? -0.604 8.553 7.933 1.00 85.62 83 SER A C 1
ATOM 654 O O . SER A 1 83 ? 0.161 9.345 7.377 1.00 85.62 83 SER A O 1
ATOM 656 N N . ILE A 1 84 ? -1.618 7.979 7.274 1.00 85.44 84 ILE A N 1
ATOM 657 C CA . ILE A 1 84 ? -1.903 8.241 5.858 1.00 85.44 84 ILE A CA 1
ATOM 658 C C . ILE A 1 84 ? -2.203 9.726 5.629 1.00 85.44 84 ILE A C 1
ATOM 660 O O . ILE A 1 84 ? -1.662 10.327 4.700 1.00 85.44 84 ILE A O 1
ATOM 664 N N . LYS A 1 85 ? -3.040 10.343 6.474 1.00 85.88 85 LYS A N 1
ATOM 665 C CA . LYS A 1 85 ? -3.356 11.777 6.381 1.00 85.88 85 LYS A CA 1
ATOM 666 C C . LYS A 1 85 ? -2.114 12.653 6.510 1.00 85.88 85 LYS A C 1
ATOM 668 O O . LYS A 1 85 ? -1.969 13.597 5.736 1.00 85.88 85 LYS A O 1
ATOM 673 N N . ALA A 1 86 ? -1.226 12.349 7.455 1.00 84.62 86 ALA A N 1
ATOM 674 C CA . ALA A 1 86 ? 0.035 13.069 7.611 1.00 84.62 86 ALA A CA 1
ATOM 675 C C . ALA A 1 86 ? 0.885 12.960 6.337 1.00 84.62 86 ALA A C 1
ATOM 677 O O . ALA A 1 86 ? 1.340 13.967 5.799 1.00 84.62 86 ALA A O 1
ATOM 678 N N . LYS A 1 87 ? 0.995 11.753 5.774 1.00 79.25 87 LYS A N 1
ATOM 679 C CA . LYS A 1 87 ? 1.766 11.517 4.550 1.00 79.25 87 LYS A CA 1
ATOM 680 C C . LYS A 1 87 ? 1.166 12.154 3.294 1.00 79.25 87 LYS A C 1
ATOM 682 O O . LYS A 1 87 ? 1.912 12.547 2.400 1.00 79.25 87 LYS A O 1
ATOM 687 N N . LEU A 1 88 ? -0.159 12.289 3.222 1.00 80.38 88 LEU A N 1
ATOM 688 C CA . LEU A 1 88 ? -0.831 13.036 2.155 1.00 80.38 88 LEU A CA 1
ATOM 689 C C . LEU A 1 88 ? -0.526 14.538 2.231 1.00 80.38 88 LEU A C 1
ATOM 691 O O . LEU A 1 88 ? -0.360 15.169 1.191 1.00 80.38 88 LEU A O 1
ATOM 695 N N . LYS A 1 89 ? -0.418 15.096 3.444 1.00 81.00 89 LYS A N 1
ATOM 696 C CA . LYS A 1 89 ? -0.060 16.507 3.662 1.00 81.00 89 LYS A CA 1
ATOM 697 C C . LYS A 1 89 ? 1.412 16.804 3.357 1.00 81.00 89 LYS A C 1
ATOM 699 O O . LYS A 1 89 ? 1.704 17.886 2.867 1.00 81.00 89 LYS A O 1
ATOM 704 N N . GLU A 1 90 ? 2.316 15.856 3.614 1.00 75.19 90 GLU A N 1
ATOM 705 C CA . GLU A 1 90 ? 3.762 16.001 3.355 1.00 75.19 90 GLU A CA 1
ATOM 706 C C . GLU A 1 90 ? 4.118 16.081 1.854 1.00 75.19 90 GLU A C 1
ATOM 708 O O . GLU A 1 90 ? 5.179 16.591 1.506 1.00 75.19 90 GLU A O 1
ATOM 713 N N . GLY A 1 91 ? 3.224 15.641 0.960 1.00 64.69 91 GLY A N 1
ATOM 714 C CA . GLY A 1 91 ? 3.362 15.813 -0.489 1.00 64.69 91 GLY A CA 1
ATOM 715 C C . GLY A 1 91 ? 4.417 14.910 -1.152 1.00 64.69 91 GLY A C 1
ATOM 716 O O . GLY A 1 91 ? 5.361 14.428 -0.540 1.00 64.69 91 GLY A O 1
ATOM 717 N N . HIS A 1 92 ? 4.244 14.658 -2.450 1.00 58.69 92 HIS A N 1
ATOM 718 C CA . HIS A 1 92 ? 5.113 13.880 -3.356 1.00 58.69 92 HIS A CA 1
ATOM 719 C C . HIS A 1 92 ? 4.933 12.351 -3.391 1.00 58.69 92 HIS A C 1
ATOM 721 O O . HIS A 1 92 ? 4.610 11.832 -4.462 1.00 58.69 92 HIS A O 1
ATOM 727 N N . SER A 1 93 ? 5.086 11.603 -2.292 1.00 61.06 93 SER A N 1
ATOM 728 C CA . SER A 1 93 ? 5.036 10.118 -2.359 1.00 61.06 93 SER A CA 1
ATOM 729 C C . SER A 1 93 ? 3.623 9.529 -2.485 1.00 61.06 93 SER A C 1
ATOM 731 O O . SER A 1 93 ? 3.469 8.381 -2.899 1.00 61.06 93 SER A O 1
ATOM 733 N N . TRP A 1 94 ? 2.586 10.318 -2.187 1.00 70.94 94 TRP A N 1
ATOM 734 C CA . TRP A 1 94 ? 1.184 9.878 -2.176 1.00 70.94 94 TRP A CA 1
ATOM 735 C C . TRP A 1 94 ? 0.336 10.457 -3.315 1.00 70.94 94 TRP A C 1
ATOM 737 O O . TRP A 1 94 ? -0.882 10.307 -3.322 1.00 70.94 94 TRP A O 1
ATOM 747 N N . ASN A 1 95 ? 0.956 11.061 -4.335 1.00 68.31 95 ASN A N 1
ATOM 748 C CA . ASN A 1 95 ? 0.227 11.611 -5.488 1.00 68.31 95 ASN A CA 1
ATOM 749 C C . ASN A 1 95 ? -0.577 10.551 -6.269 1.00 68.31 95 ASN A C 1
ATOM 751 O O . ASN A 1 95 ? -1.527 10.898 -6.967 1.00 68.31 95 ASN A O 1
ATOM 755 N N . PHE A 1 96 ? -0.220 9.265 -6.165 1.00 71.06 96 PHE A N 1
ATOM 756 C CA . PHE A 1 96 ? -1.015 8.171 -6.742 1.00 71.06 96 PHE A CA 1
ATOM 757 C C . PHE A 1 96 ? -2.358 7.993 -6.015 1.00 71.06 96 PHE A C 1
ATOM 759 O O . PHE A 1 96 ? -3.349 7.575 -6.607 1.00 71.06 96 PHE A O 1
ATOM 766 N N . ALA A 1 97 ? -2.388 8.334 -4.732 1.00 70.88 97 ALA A N 1
ATOM 767 C CA . ALA A 1 97 ? -3.467 8.028 -3.816 1.00 70.88 97 ALA A CA 1
ATOM 768 C C . ALA A 1 97 ? -4.650 8.995 -3.974 1.00 70.88 97 ALA A C 1
ATOM 770 O O . ALA A 1 97 ? -5.801 8.585 -3.863 1.00 70.88 97 ALA A O 1
ATOM 771 N N . SER A 1 98 ? -4.388 10.260 -4.328 1.00 67.81 98 SER A N 1
ATOM 772 C CA . SER A 1 98 ? -5.442 11.237 -4.643 1.00 67.81 98 SER A CA 1
ATOM 773 C C . SER A 1 98 ? -6.182 10.928 -5.947 1.00 67.81 98 SER A C 1
ATOM 775 O O . SER A 1 98 ? -7.356 11.265 -6.080 1.00 67.81 98 SER A O 1
ATOM 777 N N . LYS A 1 99 ? -5.514 10.266 -6.900 1.00 74.12 99 LYS A N 1
ATOM 778 C CA . LYS A 1 99 ? -6.073 9.908 -8.214 1.00 74.12 99 LYS A CA 1
ATOM 779 C C . LYS A 1 99 ? -6.759 8.543 -8.234 1.00 74.12 99 LYS A C 1
ATOM 781 O O . LYS A 1 99 ? -7.492 8.247 -9.171 1.00 74.12 99 LYS A O 1
ATOM 786 N N . ASN A 1 100 ? -6.504 7.699 -7.237 1.00 81.94 100 ASN A N 1
ATOM 787 C CA . ASN A 1 100 ? -7.019 6.339 -7.205 1.00 81.94 100 ASN A CA 1
ATOM 788 C C . ASN A 1 100 ? -8.339 6.265 -6.419 1.00 81.94 100 ASN A C 1
ATOM 790 O O . ASN A 1 100 ? -8.375 6.532 -5.217 1.00 81.94 100 ASN A O 1
ATOM 794 N N . GLN A 1 101 ? -9.420 5.862 -7.093 1.00 83.56 101 GLN A N 1
ATOM 795 C CA . GLN A 1 101 ? -10.748 5.782 -6.480 1.00 83.56 101 GLN A CA 1
ATOM 796 C C . GLN A 1 101 ? -10.806 4.755 -5.342 1.00 83.56 101 GLN A C 1
ATOM 798 O O . GLN A 1 101 ? -11.259 5.084 -4.250 1.00 83.56 101 GLN A O 1
ATOM 803 N N . THR A 1 102 ? -10.252 3.556 -5.545 1.00 82.62 102 THR A N 1
ATOM 804 C CA . THR A 1 102 ? -10.196 2.500 -4.522 1.00 82.62 102 THR A CA 1
ATOM 805 C C . THR A 1 102 ? -9.478 2.967 -3.258 1.00 82.62 102 THR A C 1
ATOM 807 O O . THR A 1 102 ? -9.877 2.620 -2.147 1.00 82.62 102 THR A O 1
ATOM 810 N N . PHE A 1 103 ? -8.429 3.778 -3.404 1.00 83.75 103 PHE A N 1
ATOM 811 C CA . PHE A 1 103 ? -7.731 4.360 -2.265 1.00 83.75 103 PHE A CA 1
ATOM 812 C C . PHE A 1 103 ? -8.598 5.372 -1.508 1.00 83.75 103 PHE A C 1
ATOM 814 O O . PHE A 1 103 ? -8.663 5.331 -0.279 1.00 83.75 103 PHE A O 1
ATOM 821 N N . ARG A 1 104 ? -9.290 6.262 -2.229 1.00 85.88 104 ARG A N 1
ATOM 822 C CA . ARG A 1 104 ? -10.215 7.231 -1.623 1.00 85.88 104 ARG A CA 1
ATOM 823 C C . ARG A 1 104 ? -11.343 6.535 -0.872 1.00 85.88 104 ARG A C 1
ATOM 825 O O . ARG A 1 104 ? -11.648 6.919 0.253 1.00 85.88 104 ARG A O 1
ATOM 832 N N . ASP A 1 105 ? -11.905 5.485 -1.455 1.00 86.00 105 ASP A N 1
ATOM 833 C CA . ASP A 1 105 ? -12.951 4.690 -0.817 1.00 86.00 105 ASP A CA 1
ATOM 834 C C . ASP A 1 105 ? -12.428 4.015 0.458 1.00 86.00 105 ASP A C 1
ATOM 836 O O . ASP A 1 105 ? -13.112 4.012 1.482 1.00 86.00 105 ASP A O 1
ATOM 840 N N . ALA A 1 106 ? -11.185 3.512 0.435 1.00 84.06 106 ALA A N 1
ATOM 841 C CA . ALA A 1 106 ? -10.550 2.928 1.616 1.00 84.06 106 ALA A CA 1
ATOM 842 C C . ALA A 1 106 ? -10.380 3.977 2.723 1.00 84.06 106 ALA A C 1
ATOM 844 O O . ALA A 1 106 ? -10.689 3.703 3.880 1.00 84.06 106 ALA A O 1
ATOM 845 N N . MET A 1 107 ? -9.939 5.186 2.371 1.00 86.81 107 MET A N 1
ATOM 846 C CA . MET A 1 107 ? -9.783 6.291 3.319 1.00 86.81 107 MET A CA 1
ATOM 847 C C . MET A 1 107 ? -11.113 6.738 3.920 1.00 86.81 107 MET A C 1
ATOM 849 O O . MET A 1 107 ? -11.208 6.886 5.136 1.00 86.81 107 MET A O 1
ATOM 853 N N . ASN A 1 108 ? -12.155 6.882 3.100 1.00 87.38 108 ASN A N 1
ATOM 854 C CA . ASN A 1 108 ? -13.493 7.223 3.577 1.00 87.38 108 ASN A CA 1
ATOM 855 C C . ASN A 1 108 ? -14.025 6.157 4.544 1.00 87.38 108 ASN A C 1
ATOM 857 O O . ASN A 1 108 ? -14.601 6.484 5.580 1.00 87.38 108 ASN A O 1
ATOM 861 N N . MET A 1 109 ? -13.788 4.876 4.244 1.00 85.62 109 MET A N 1
ATOM 862 C CA . MET A 1 109 ? -14.165 3.779 5.133 1.00 85.62 109 MET A CA 1
ATOM 863 C C . MET A 1 109 ? -13.394 3.829 6.458 1.00 85.62 109 MET A C 1
ATOM 865 O O . MET A 1 109 ? -14.005 3.725 7.518 1.00 85.62 109 MET A O 1
ATOM 869 N N . MET A 1 110 ? -12.074 4.035 6.429 1.00 87.31 110 MET A N 1
ATOM 870 C CA . MET A 1 110 ? -11.267 4.174 7.649 1.00 87.31 110 MET A CA 1
ATOM 871 C C . MET A 1 110 ? -11.701 5.366 8.502 1.00 87.31 110 MET A C 1
ATOM 873 O O . MET A 1 110 ? -11.750 5.254 9.729 1.00 87.31 110 MET A O 1
ATOM 877 N N . GLN A 1 111 ? -12.037 6.488 7.861 1.00 88.12 111 GLN A N 1
ATOM 878 C CA . GLN A 1 111 ? -12.574 7.664 8.530 1.00 88.12 111 GLN A CA 1
ATOM 879 C C . GLN A 1 111 ? -13.893 7.335 9.218 1.00 88.12 111 GLN A C 1
ATOM 881 O O . GLN A 1 111 ? -14.004 7.574 10.417 1.00 88.12 111 GLN A O 1
ATOM 886 N N . LYS A 1 112 ? -14.841 6.730 8.492 1.00 85.19 112 LYS A N 1
ATOM 887 C CA . LYS A 1 112 ? -16.145 6.335 9.031 1.00 85.19 112 LYS A CA 1
ATOM 888 C C . LYS A 1 112 ? -15.998 5.405 10.232 1.00 85.19 112 LYS A C 1
ATOM 890 O O . LYS A 1 112 ? -16.601 5.641 11.269 1.00 85.19 112 LYS A O 1
ATOM 895 N N . ILE A 1 113 ? -15.131 4.397 10.131 1.00 83.88 113 ILE A N 1
ATOM 896 C CA . ILE A 1 113 ? -14.875 3.466 11.238 1.00 83.88 113 ILE A CA 1
ATOM 897 C C . ILE A 1 113 ? -14.251 4.185 12.440 1.00 83.88 113 ILE A C 1
ATOM 899 O O . ILE A 1 113 ? -14.543 3.856 13.587 1.00 83.88 113 ILE A O 1
ATOM 903 N N . SER A 1 114 ? -13.403 5.184 12.191 1.00 81.38 114 SER A N 1
ATOM 904 C CA . SER A 1 114 ? -12.753 5.955 13.253 1.00 81.38 114 SER A CA 1
ATOM 905 C C . SER A 1 114 ? -13.687 6.963 13.933 1.00 81.38 114 SER A C 1
ATOM 907 O O . SER A 1 114 ? -13.457 7.269 15.102 1.00 81.38 114 SER A O 1
ATOM 909 N N . SER A 1 115 ? -14.694 7.496 13.230 1.00 81.06 115 SER A N 1
ATOM 910 C CA . SER A 1 115 ? -15.652 8.476 13.766 1.00 81.06 115 SER A CA 1
ATOM 911 C C . SER A 1 115 ? -16.913 7.842 14.351 1.00 81.06 115 SER A C 1
ATOM 913 O O . SER A 1 115 ? -17.391 8.299 15.382 1.00 81.06 115 SER A O 1
ATOM 915 N N . GLU A 1 116 ? -17.446 6.807 13.703 1.00 80.56 116 GLU A N 1
ATOM 916 C CA . GLU A 1 116 ? -18.758 6.210 14.003 1.00 80.56 116 GLU A CA 1
ATOM 917 C C . GLU A 1 116 ? -18.652 4.796 14.604 1.00 80.56 116 GLU A C 1
ATOM 919 O O . GLU A 1 116 ? -19.640 4.262 15.099 1.00 80.56 116 GLU A O 1
ATOM 924 N N . GLY A 1 117 ? -17.462 4.185 14.599 1.00 71.88 117 GLY A N 1
ATOM 925 C CA . GLY A 1 117 ? -17.250 2.819 15.081 1.00 71.88 117 GLY A CA 1
ATOM 926 C C . GLY A 1 117 ? -17.459 1.744 14.007 1.00 71.88 117 GLY A C 1
ATOM 927 O O . GLY A 1 117 ? -17.506 2.011 12.806 1.00 71.88 117 GLY A O 1
ATOM 928 N N . LEU A 1 118 ? -17.506 0.477 14.428 1.00 72.00 118 LEU A N 1
ATOM 929 C CA . LEU A 1 118 ? -17.572 -0.671 13.516 1.00 72.00 118 LEU A CA 1
ATOM 930 C C . LEU A 1 118 ? -18.884 -0.672 12.701 1.00 72.00 118 LEU A C 1
ATOM 932 O O . LEU A 1 118 ? -19.958 -0.543 13.277 1.00 72.00 118 LEU A O 1
ATOM 936 N N . PRO A 1 119 ? -18.837 -0.898 11.375 1.00 67.00 119 PRO A N 1
ATOM 937 C CA . PRO A 1 119 ? -19.969 -0.630 10.486 1.00 67.00 119 PRO A CA 1
ATOM 938 C C . PRO A 1 119 ? -21.044 -1.727 10.489 1.00 67.00 119 PRO A C 1
ATOM 940 O O . PRO A 1 119 ? -22.078 -1.572 9.848 1.00 67.00 119 PRO A O 1
ATOM 943 N N . SER A 1 120 ? -20.799 -2.859 11.156 1.00 74.44 120 SER A N 1
ATOM 944 C CA . SER A 1 120 ? -21.701 -4.013 11.164 1.00 74.44 120 SER A CA 1
ATOM 945 C C . SER A 1 120 ? -22.149 -4.332 12.590 1.00 74.44 120 SER A C 1
ATOM 947 O O . SER A 1 120 ? -21.284 -4.620 13.425 1.00 74.44 120 SER A O 1
ATOM 949 N N . PRO A 1 121 ? -23.470 -4.405 12.857 1.00 76.50 121 PRO A N 1
ATOM 950 C CA . PRO A 1 121 ? -24.006 -4.804 14.159 1.00 76.50 121 PRO A CA 1
ATOM 951 C C . PRO A 1 121 ? -23.463 -6.155 14.641 1.00 76.50 121 PRO A C 1
ATOM 953 O O . PRO A 1 121 ? -23.241 -6.351 15.832 1.00 76.50 121 PRO A O 1
ATOM 956 N N . LYS A 1 122 ? -23.174 -7.084 13.715 1.00 78.19 122 LYS A N 1
ATOM 957 C CA . LYS A 1 122 ? -22.573 -8.387 14.043 1.00 78.19 122 LYS A CA 1
ATOM 958 C C . LYS A 1 122 ? -21.146 -8.245 14.570 1.00 78.19 122 LYS A C 1
ATOM 960 O O . LYS A 1 122 ? -20.777 -8.919 15.525 1.00 78.19 122 LYS A O 1
ATOM 965 N N . VAL A 1 123 ? -20.345 -7.373 13.957 1.00 77.62 123 VAL A N 1
ATOM 966 C CA . VAL A 1 123 ? -18.945 -7.160 14.357 1.00 77.62 123 VAL A CA 1
ATOM 967 C C . VAL A 1 123 ? -18.874 -6.354 15.649 1.00 77.62 123 VAL A C 1
ATOM 969 O O . VAL A 1 123 ? -18.063 -6.663 16.515 1.00 77.62 123 VAL A O 1
ATOM 972 N N . GLN A 1 124 ? -19.769 -5.380 15.816 1.00 77.62 124 GLN A N 1
ATOM 973 C CA . GLN A 1 124 ? -19.935 -4.669 17.077 1.00 77.62 124 GLN A CA 1
ATOM 974 C C . GLN A 1 124 ? -20.311 -5.636 18.204 1.00 77.62 124 GLN A C 1
ATOM 976 O O . GLN A 1 124 ? -19.658 -5.639 19.245 1.00 77.62 124 GLN A O 1
ATOM 981 N N . LYS A 1 125 ? -21.272 -6.541 17.964 1.00 84.44 125 LYS A N 1
ATOM 982 C CA . LYS A 1 125 ? -21.662 -7.535 18.965 1.00 84.44 125 LYS A CA 1
ATOM 983 C C . LYS A 1 125 ? -20.542 -8.518 19.297 1.00 84.44 125 LYS A C 1
ATOM 985 O O . LYS A 1 125 ? -20.351 -8.860 20.458 1.00 84.44 125 LYS A O 1
ATOM 990 N N . LEU A 1 126 ? -19.778 -8.952 18.297 1.00 84.81 126 LEU A N 1
ATOM 991 C CA . LEU A 1 126 ? -18.603 -9.792 18.514 1.00 84.81 126 LEU A CA 1
ATOM 992 C C . LEU A 1 126 ? -17.549 -9.075 19.370 1.00 84.81 126 LEU A C 1
ATOM 994 O O . LEU A 1 126 ? -17.019 -9.671 20.302 1.00 84.81 126 LEU A O 1
ATOM 998 N N . ALA A 1 127 ? -17.271 -7.800 19.087 1.00 80.12 127 ALA A N 1
ATOM 999 C CA . ALA A 1 127 ? -16.343 -7.002 19.881 1.00 80.12 127 ALA A CA 1
ATOM 1000 C C . ALA A 1 127 ? -16.815 -6.864 21.337 1.00 80.12 127 ALA A C 1
ATOM 1002 O O . ALA A 1 127 ? -16.013 -7.051 22.248 1.00 80.12 127 ALA A O 1
ATOM 1003 N N . GLU A 1 128 ? -18.108 -6.613 21.566 1.00 85.31 128 GLU A N 1
ATOM 1004 C CA . GLU A 1 128 ? -18.698 -6.599 22.913 1.00 85.31 128 GLU A CA 1
ATOM 1005 C C . GLU A 1 128 ? -18.489 -7.928 23.643 1.00 85.31 128 GLU A C 1
ATOM 1007 O O . GLU A 1 128 ? -18.016 -7.929 24.776 1.00 85.31 128 GLU A O 1
ATOM 1012 N N . VAL A 1 129 ? -18.805 -9.054 22.992 1.00 88.75 129 VAL A N 1
ATOM 1013 C CA . VAL A 1 129 ? -18.669 -10.395 23.582 1.00 88.75 129 VAL A CA 1
ATOM 1014 C C . VAL A 1 129 ? -17.212 -10.706 23.921 1.00 88.75 129 VAL A C 1
ATOM 1016 O O . VAL A 1 129 ? -16.935 -11.222 25.000 1.00 88.75 129 VAL A O 1
ATOM 1019 N N . LEU A 1 130 ? -16.269 -10.366 23.038 1.00 83.81 130 LEU A N 1
ATOM 1020 C CA . LEU A 1 130 ? -14.842 -10.565 23.295 1.00 83.81 130 LEU A CA 1
ATOM 1021 C C . LEU A 1 130 ? -14.360 -9.701 24.465 1.00 83.81 130 LEU A C 1
ATOM 1023 O O . LEU A 1 130 ? -13.684 -10.202 25.359 1.00 83.81 130 LEU A O 1
ATOM 1027 N N . VAL A 1 131 ? -14.734 -8.419 24.495 1.00 84.12 131 VAL A N 1
ATOM 1028 C CA . VAL A 1 131 ? -14.370 -7.507 25.589 1.00 84.12 131 VAL A CA 1
ATOM 1029 C C . VAL A 1 131 ? -14.949 -7.985 26.921 1.00 84.12 131 VAL A C 1
ATOM 1031 O O . VAL A 1 131 ? -14.238 -7.974 27.924 1.00 84.12 131 VAL A O 1
ATOM 1034 N N . ASP A 1 132 ? -16.209 -8.416 26.941 1.00 88.31 132 ASP A N 1
ATOM 1035 C CA . ASP A 1 132 ? -16.862 -8.967 28.130 1.00 88.31 132 ASP A CA 1
ATOM 1036 C C . ASP A 1 132 ? -16.172 -10.253 28.607 1.00 88.31 132 ASP A C 1
ATOM 1038 O O . ASP A 1 132 ? -15.840 -10.374 29.787 1.00 88.31 132 ASP A O 1
ATOM 1042 N N . HIS A 1 133 ? -15.859 -11.170 27.687 1.00 88.25 133 HIS A N 1
ATOM 1043 C CA . HIS A 1 133 ? -15.137 -12.402 27.997 1.00 88.25 133 HIS A CA 1
ATOM 1044 C C . HIS A 1 133 ? -13.770 -12.117 28.628 1.00 88.25 133 HIS A C 1
ATOM 1046 O O . HIS A 1 133 ? -13.460 -12.648 29.695 1.00 88.25 133 HIS A O 1
ATOM 1052 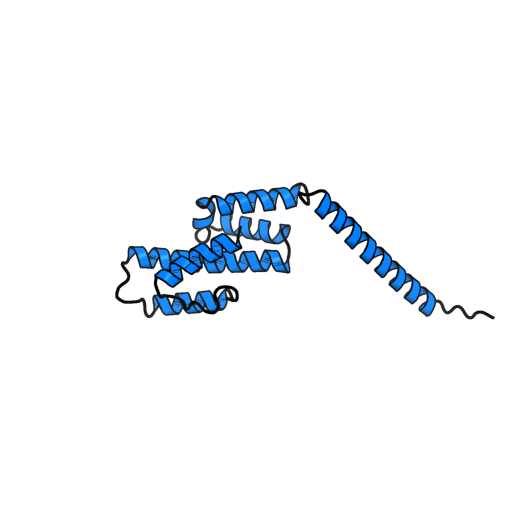N N . PHE A 1 134 ? -12.964 -11.243 28.018 1.00 83.50 134 PHE A N 1
ATOM 1053 C CA . PHE A 1 134 ? -11.638 -10.915 28.542 1.00 83.50 134 PHE A CA 1
ATOM 1054 C C . PHE A 1 134 ? -11.699 -10.154 29.869 1.00 83.50 134 PHE A C 1
ATOM 1056 O O . PHE A 1 134 ? -10.875 -10.414 30.742 1.00 83.50 134 PHE A O 1
ATOM 1063 N N . ARG A 1 135 ? -12.682 -9.267 30.079 1.00 83.12 135 ARG A N 1
ATOM 1064 C CA . ARG A 1 135 ? -12.875 -8.614 31.387 1.00 83.12 135 ARG A CA 1
ATOM 1065 C C . ARG A 1 135 ? -13.235 -9.615 32.473 1.00 83.12 135 ARG A C 1
ATOM 1067 O O . ARG A 1 135 ? -12.677 -9.538 33.561 1.00 83.12 135 ARG A O 1
ATOM 1074 N N . LYS A 1 136 ? -14.144 -10.549 32.186 1.00 83.88 136 LYS A N 1
ATOM 1075 C CA . LYS A 1 136 ? -14.543 -11.598 33.132 1.00 83.88 136 LYS A CA 1
ATOM 1076 C C . LYS A 1 136 ? -13.371 -12.512 33.472 1.00 83.88 136 LYS A C 1
ATOM 1078 O O . LYS A 1 136 ? -13.135 -12.755 34.646 1.00 83.88 136 LYS A O 1
ATOM 1083 N N . GLN A 1 137 ? -12.595 -12.937 32.477 1.00 78.25 137 GLN A N 1
ATOM 1084 C CA . GLN A 1 137 ? -11.365 -13.712 32.683 1.00 78.25 137 GLN A CA 1
ATOM 1085 C C . GLN A 1 137 ? -10.347 -12.956 33.549 1.00 78.25 137 GLN A C 1
ATOM 1087 O O . GLN A 1 137 ? -9.799 -13.523 34.489 1.00 78.25 137 GLN A O 1
ATOM 1092 N N . LEU A 1 138 ? -10.131 -11.663 33.284 1.00 74.19 138 LEU A N 1
ATOM 1093 C CA . LEU A 1 138 ? -9.217 -10.836 34.073 1.00 74.19 138 LEU A CA 1
ATOM 1094 C C . LEU A 1 138 ? -9.711 -10.655 35.517 1.00 74.19 138 LEU A C 1
ATOM 1096 O O . LEU A 1 138 ? -8.914 -10.725 36.443 1.00 74.19 138 LEU A O 1
ATOM 1100 N N . LEU A 1 139 ? -11.017 -10.467 35.722 1.00 70.19 139 LEU A N 1
ATOM 1101 C CA . LEU A 1 139 ? -11.628 -10.386 37.052 1.00 70.19 139 LEU A CA 1
ATOM 1102 C C . LEU A 1 139 ? -11.519 -11.704 37.819 1.00 70.19 139 LEU A C 1
ATOM 1104 O O . LEU A 1 139 ? -11.205 -11.672 39.002 1.00 70.19 139 LEU A O 1
ATOM 1108 N N . ILE A 1 140 ? -11.731 -12.845 37.159 1.00 72.12 140 ILE A N 1
ATOM 1109 C CA . ILE A 1 140 ? -11.545 -14.176 37.756 1.00 72.12 140 ILE A CA 1
ATOM 1110 C C . ILE A 1 140 ? -10.082 -14.372 38.155 1.00 72.12 140 ILE A C 1
ATOM 1112 O O . ILE A 1 140 ? -9.807 -14.813 39.266 1.00 72.12 140 ILE A O 1
ATOM 1116 N N . PHE A 1 141 ? -9.144 -13.995 37.284 1.00 68.88 141 PHE A N 1
ATOM 1117 C CA . PHE A 1 141 ? -7.718 -14.079 37.577 1.00 68.88 141 PHE A CA 1
ATOM 1118 C C . PHE A 1 141 ? -7.323 -13.176 38.755 1.00 68.88 141 PHE A C 1
ATOM 1120 O O . PHE A 1 141 ? -6.689 -13.638 39.696 1.00 68.88 141 PHE A O 1
ATOM 1127 N N . VAL A 1 142 ? -7.756 -11.910 38.759 1.00 68.00 142 VAL A N 1
ATOM 1128 C CA . VAL A 1 142 ? -7.479 -10.958 39.847 1.00 68.00 142 VAL A CA 1
ATOM 1129 C C . VAL A 1 142 ? -8.120 -11.411 41.161 1.00 68.00 142 VAL A C 1
ATOM 1131 O O . VAL A 1 142 ? -7.456 -11.373 42.192 1.00 68.00 142 VAL A O 1
ATOM 1134 N N . MET A 1 143 ? -9.367 -11.888 41.142 1.00 67.44 143 MET A N 1
ATOM 1135 C CA . MET A 1 143 ? -10.039 -12.421 42.332 1.00 67.44 143 MET A CA 1
ATOM 1136 C C . MET A 1 143 ? -9.362 -13.689 42.850 1.00 67.44 143 MET A C 1
ATOM 1138 O O . MET A 1 143 ? -9.163 -13.800 44.053 1.00 67.44 143 MET A O 1
ATOM 1142 N N . GLY A 1 144 ? -8.938 -14.602 41.973 1.00 63.56 144 GLY A N 1
ATOM 1143 C CA . GLY A 1 144 ? -8.165 -15.786 42.358 1.00 63.56 144 G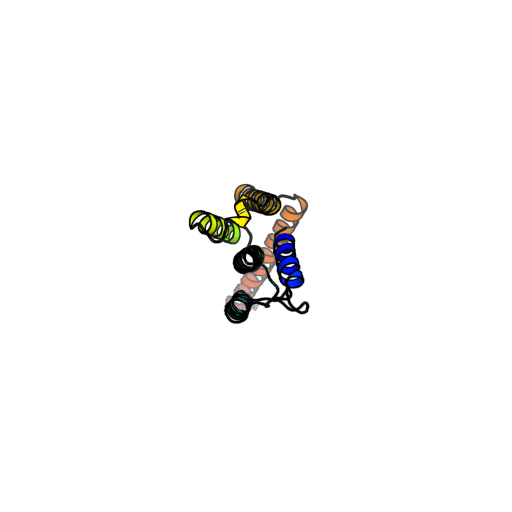LY A CA 1
ATOM 1144 C C . GLY A 1 144 ? -6.807 -15.431 42.969 1.00 63.56 144 GLY A C 1
ATOM 1145 O O . GLY A 1 144 ? -6.420 -16.000 43.985 1.00 63.56 144 GLY A O 1
ATOM 1146 N N . CYS A 1 145 ? -6.107 -14.435 42.417 1.00 64.75 145 CYS A N 1
ATOM 1147 C CA . CYS A 1 145 ? -4.864 -13.928 42.998 1.00 64.75 145 CYS A CA 1
ATOM 1148 C C . CYS A 1 145 ? -5.087 -13.253 44.359 1.00 64.75 145 CYS A C 1
ATOM 1150 O O . CYS A 1 145 ? -4.283 -13.460 45.262 1.00 64.75 145 CYS A O 1
ATOM 1152 N N . ILE A 1 146 ? -6.169 -12.484 44.532 1.00 65.06 146 ILE A N 1
ATOM 1153 C CA . ILE A 1 146 ? -6.537 -11.894 45.829 1.00 65.06 146 ILE A CA 1
ATOM 1154 C C . ILE A 1 146 ? -6.880 -13.000 46.835 1.00 65.06 146 ILE A C 1
ATOM 1156 O O . ILE A 1 146 ? -6.402 -12.945 47.959 1.00 65.06 146 ILE A O 1
ATOM 1160 N N . PHE A 1 147 ? -7.627 -14.033 46.439 1.00 57.72 147 PHE A N 1
ATOM 1161 C CA . PHE A 1 147 ? -7.966 -15.157 47.320 1.00 57.72 147 PHE A CA 1
ATOM 1162 C C . PHE A 1 147 ? -6.715 -15.919 47.792 1.00 57.72 147 PHE A C 1
ATOM 1164 O O . PHE A 1 147 ? -6.609 -16.257 48.967 1.00 57.72 147 PHE A O 1
ATOM 1171 N N . CYS A 1 148 ? -5.724 -16.110 46.913 1.00 55.59 148 CYS A N 1
ATOM 1172 C CA . CYS A 1 148 ? -4.428 -16.686 47.288 1.00 55.59 148 CYS A CA 1
ATOM 1173 C C . CYS A 1 148 ? -3.561 -15.752 48.152 1.00 55.59 148 CYS A C 1
ATOM 1175 O O . CYS A 1 148 ? -2.779 -16.239 48.961 1.00 55.59 148 CYS A O 1
ATOM 1177 N N . LEU A 1 149 ? -3.657 -14.428 47.977 1.00 51.59 149 LEU A N 1
ATOM 1178 C CA . LEU A 1 149 ? -2.867 -13.446 48.736 1.00 51.59 149 LEU A CA 1
ATOM 1179 C C . LEU A 1 149 ? -3.458 -13.124 50.113 1.00 51.59 149 LEU A C 1
ATOM 1181 O O . LEU A 1 149 ? -2.709 -12.766 51.016 1.00 51.59 149 LEU A O 1
ATOM 1185 N N . VAL A 1 150 ? -4.780 -13.220 50.270 1.00 59.50 150 VAL A N 1
ATOM 1186 C CA . VAL A 1 150 ? -5.474 -12.912 51.530 1.00 59.50 150 VAL A CA 1
ATOM 1187 C C . VAL A 1 150 ? -5.487 -14.111 52.481 1.00 59.50 150 VAL A C 1
ATOM 1189 O O . VAL A 1 150 ? -5.787 -13.912 53.649 1.00 59.50 150 VAL A O 1
ATOM 1192 N N . GLY A 1 151 ? -5.086 -15.309 52.032 1.00 52.00 151 GLY A N 1
ATOM 1193 C CA . GLY A 1 151 ? -4.865 -16.464 52.905 1.00 52.00 151 GLY A CA 1
ATOM 1194 C C . GLY A 1 151 ? -6.080 -16.759 53.780 1.00 52.00 151 GLY A C 1
ATOM 1195 O O . GLY A 1 151 ? -6.096 -16.423 54.960 1.00 52.00 151 GLY A O 1
ATOM 1196 N N . PHE A 1 152 ? -7.110 -17.374 53.202 1.00 49.16 152 PHE A N 1
ATOM 1197 C CA . PHE A 1 152 ? -8.161 -17.982 54.014 1.00 49.16 152 PHE A CA 1
ATOM 1198 C C . PHE A 1 152 ? -7.559 -19.211 54.720 1.00 49.16 152 PHE A C 1
ATOM 1200 O O . PHE A 1 152 ? -7.540 -20.313 54.175 1.00 49.16 152 PHE A O 1
ATOM 1207 N N . ASP A 1 153 ? -6.985 -18.987 55.904 1.00 47.88 153 ASP A N 1
ATOM 1208 C CA . ASP A 1 153 ? -6.868 -19.993 56.960 1.00 47.88 153 ASP A CA 1
ATOM 1209 C C . ASP A 1 153 ? -8.307 -20.326 57.395 1.00 47.88 153 ASP A C 1
ATOM 1211 O O . ASP A 1 153 ? -8.882 -19.672 58.266 1.00 47.88 153 ASP A O 1
ATOM 1215 N N . ASP A 1 154 ? -8.933 -21.281 56.705 1.00 45.28 154 ASP A N 1
ATOM 1216 C CA . ASP A 1 154 ? -10.144 -21.939 57.195 1.00 45.28 154 ASP A CA 1
ATOM 1217 C C . ASP A 1 154 ? -9.735 -22.891 58.330 1.00 45.28 154 ASP A C 1
ATOM 1219 O O . ASP A 1 154 ? -8.963 -23.835 58.136 1.00 45.28 154 ASP A O 1
ATOM 1223 N N . GLN A 1 155 ? -10.235 -22.566 59.520 1.00 39.09 155 GLN A N 1
ATOM 1224 C CA . GLN A 1 155 ? -10.172 -23.342 60.756 1.00 39.09 155 GLN A CA 1
ATOM 1225 C C . GLN A 1 155 ? -11.073 -24.582 60.699 1.00 39.09 155 GLN A C 1
ATOM 1227 O O . GLN A 1 155 ? -12.170 -24.495 60.104 1.00 39.09 155 GLN A O 1
#

Sequence (155 aa):
MILDLINTHVVQLRAAGVIDNRDAANWSPHQLLILRTKFSQAPPPNIPLEKKKEIHKSFAALVSLCHVSKMLWSHGIKPAHESIKAKLKEGHSWNFASKNQTFRDAMNMMQKISSEGLPSPKVQKLAEVLVDHFRKQLLIFVMGCIFCLVGFDDQ

Secondary structure (DSSP, 8-state):
-HHHHHHHHHHHHHHTTSS-SS-GGG--HHHHHHHHHHHHHS--TT--HHHHHHHHHHHHHHHHHHHHHHHHHHH-HHHHHHHHHHHHHH-STTHHHHH-HHHHHHHHHHHHHHHH--S-HHHHHHHHHHHHHHHHHHHHHHHHHHHHHHT----

Foldseek 3Di:
DLVVLLVVLVVLCVVLVLDDPPDSPPDALVNLVVSLVVCVVDPDPPADPVSSVVNNLSSLQNSVSNVLVVCCVPPNLPRSLVVVVVVVVVDDSCPVQVVDPVNVVSSVVSVCCVPPNDPDPVVVVVVVVVVVVVVVVVVVVVVVVVPVVVDPPDD